Protein AF-A0A4Y2TDK5-F1 (afdb_monomer_lite)

Structure (mmCIF, N/CA/C/O backbone):
data_AF-A0A4Y2TDK5-F1
#
_entry.id   AF-A0A4Y2TDK5-F1
#
loop_
_atom_site.group_PDB
_atom_site.id
_atom_site.type_symbol
_atom_site.label_atom_id
_atom_site.label_alt_id
_atom_site.label_comp_id
_atom_site.label_asym_id
_atom_site.label_entity_id
_atom_site.label_seq_id
_atom_site.pdbx_PDB_ins_code
_atom_site.Cartn_x
_atom_site.Cartn_y
_atom_site.Cartn_z
_atom_site.occupancy
_atom_site.B_iso_or_equiv
_atom_site.auth_seq_id
_atom_site.auth_comp_id
_atom_site.auth_asym_id
_atom_site.auth_atom_id
_atom_site.pdbx_PDB_model_num
ATOM 1 N N . MET A 1 1 ? 23.034 -8.260 19.520 1.00 47.72 1 MET A N 1
ATOM 2 C CA . MET A 1 1 ? 23.222 -9.656 19.983 1.00 47.72 1 MET A CA 1
ATOM 3 C C . MET A 1 1 ? 22.373 -10.575 19.110 1.00 47.72 1 MET A C 1
ATOM 5 O O . MET A 1 1 ? 21.179 -10.330 19.009 1.00 47.72 1 MET A O 1
ATOM 9 N N . ARG A 1 2 ? 22.957 -11.578 18.434 1.00 54.78 2 ARG A N 1
ATOM 10 C CA . ARG A 1 2 ? 22.192 -12.615 17.710 1.00 54.78 2 ARG A CA 1
ATOM 11 C C . ARG A 1 2 ? 21.938 -13.782 18.663 1.00 54.78 2 ARG A C 1
ATOM 13 O O . ARG A 1 2 ? 22.887 -14.397 19.145 1.00 54.78 2 ARG A O 1
ATOM 20 N N . TRP A 1 3 ? 20.674 -14.077 18.942 1.00 63.03 3 TRP A N 1
ATOM 21 C CA . TRP A 1 3 ? 20.279 -15.207 19.780 1.00 63.03 3 TRP A CA 1
ATOM 22 C C . TRP A 1 3 ? 20.574 -16.520 19.040 1.00 63.03 3 TRP A C 1
ATOM 24 O O . TRP A 1 3 ? 19.919 -16.832 18.048 1.00 63.03 3 TRP A O 1
ATOM 34 N N . LYS A 1 4 ? 21.572 -17.289 19.502 1.00 70.00 4 LYS A N 1
ATOM 35 C CA . LYS A 1 4 ? 22.105 -18.486 18.809 1.00 70.00 4 LYS A CA 1
ATOM 36 C C . LYS A 1 4 ? 21.097 -19.638 18.643 1.00 70.00 4 LYS A C 1
ATOM 38 O O . LYS A 1 4 ? 21.347 -20.548 17.847 1.00 70.00 4 LYS A O 1
ATOM 43 N N . THR A 1 5 ? 19.996 -19.599 19.393 1.00 79.00 5 THR A N 1
ATOM 44 C CA . THR A 1 5 ? 18.953 -20.634 19.490 1.00 79.00 5 THR A CA 1
ATOM 45 C C . THR A 1 5 ? 17.565 -20.171 19.045 1.00 79.00 5 THR A C 1
ATOM 47 O O . THR A 1 5 ? 16.641 -20.976 19.062 1.00 79.00 5 THR A O 1
ATOM 50 N N . GLY A 1 6 ? 17.392 -18.914 18.621 1.00 81.06 6 GLY A N 1
ATOM 51 C CA . GLY A 1 6 ? 16.091 -18.431 18.148 1.00 81.06 6 GLY A CA 1
ATOM 52 C C . GLY A 1 6 ? 15.632 -19.148 16.873 1.00 81.06 6 GLY A C 1
ATOM 53 O O . GLY A 1 6 ? 16.464 -19.522 16.047 1.00 81.06 6 GLY A O 1
ATOM 54 N N . VAL A 1 7 ? 14.315 -19.300 16.691 1.00 84.31 7 VAL A N 1
ATOM 55 C CA . VAL A 1 7 ? 13.716 -19.990 15.528 1.00 84.31 7 VAL A CA 1
ATOM 56 C C . VAL A 1 7 ? 14.227 -19.412 14.205 1.00 84.31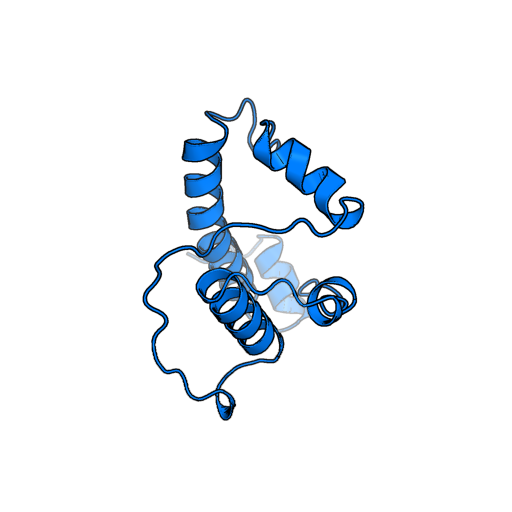 7 VAL A C 1
ATOM 58 O O . VAL A 1 7 ? 14.687 -20.164 13.354 1.00 84.31 7 VAL A O 1
ATOM 61 N N . ILE A 1 8 ? 14.265 -18.079 14.076 1.00 82.81 8 ILE A N 1
ATOM 62 C CA . ILE A 1 8 ? 14.815 -17.398 12.891 1.00 82.81 8 ILE A CA 1
ATOM 63 C C . ILE A 1 8 ? 16.282 -17.793 12.672 1.00 82.81 8 ILE A C 1
ATOM 65 O O . ILE A 1 8 ? 16.647 -18.180 11.573 1.00 82.81 8 ILE A O 1
ATOM 69 N N . CYS A 1 9 ? 17.110 -17.800 13.721 1.00 83.00 9 CYS A N 1
ATOM 70 C CA . CYS A 1 9 ? 18.522 -18.183 13.618 1.00 83.00 9 CYS A CA 1
ATOM 71 C C . CYS A 1 9 ? 18.708 -19.649 13.179 1.00 83.00 9 CYS A C 1
ATOM 73 O O . CYS A 1 9 ? 19.657 -19.960 12.462 1.00 83.00 9 CYS A O 1
ATOM 75 N N . GLN A 1 10 ? 17.821 -20.560 13.591 1.00 87.75 10 GLN A N 1
ATOM 76 C CA . GLN A 1 10 ? 17.861 -21.958 13.146 1.00 87.75 10 GLN A CA 1
ATOM 77 C C . GLN A 1 10 ? 17.466 -22.100 11.676 1.00 87.75 10 GLN A C 1
ATOM 79 O O . GLN A 1 10 ? 18.131 -22.825 10.939 1.00 87.75 10 GLN A O 1
ATOM 84 N N . ILE A 1 11 ? 16.445 -21.364 11.234 1.00 86.25 11 ILE A N 1
ATOM 85 C CA . ILE A 1 11 ? 16.039 -21.334 9.826 1.00 86.25 11 ILE A CA 1
ATOM 86 C C . ILE A 1 11 ? 17.172 -20.741 8.978 1.00 86.25 11 ILE A C 1
ATOM 88 O O . ILE A 1 11 ? 17.611 -21.384 8.031 1.00 86.25 11 ILE A O 1
ATOM 92 N N . GLU A 1 12 ? 17.738 -19.594 9.368 1.00 89.31 12 GLU A N 1
ATOM 93 C CA . GLU A 1 12 ? 18.881 -18.960 8.688 1.00 89.31 12 GLU A CA 1
ATOM 94 C C . GLU A 1 12 ? 20.070 -19.923 8.508 1.00 89.31 12 GLU A C 1
ATOM 96 O O . GLU A 1 12 ? 20.730 -19.889 7.471 1.00 89.31 12 GLU A O 1
ATOM 101 N N . LYS A 1 13 ? 20.339 -20.818 9.474 1.00 88.56 13 LYS A N 1
ATOM 102 C CA . LYS A 1 13 ? 21.386 -21.853 9.351 1.00 88.56 13 LYS A CA 1
ATOM 103 C C . LYS A 1 13 ? 21.061 -22.911 8.295 1.00 88.56 13 LYS A C 1
ATOM 105 O O . LYS A 1 13 ? 21.979 -23.387 7.632 1.00 88.56 13 LYS A O 1
ATOM 110 N N . GLN A 1 14 ? 19.791 -23.286 8.151 1.00 88.88 14 GLN A N 1
ATOM 111 C CA . GLN A 1 14 ? 19.350 -24.277 7.165 1.00 88.88 14 GLN A CA 1
ATOM 112 C C . GLN A 1 14 ? 19.350 -23.697 5.747 1.00 88.88 14 GLN A C 1
ATOM 114 O O . GLN A 1 14 ? 19.893 -24.318 4.838 1.00 88.88 14 GLN A O 1
ATOM 119 N N . VAL A 1 15 ? 18.801 -22.491 5.563 1.00 88.75 15 VAL A N 1
ATOM 120 C CA . VAL A 1 15 ? 18.754 -21.826 4.246 1.00 88.75 15 VAL A CA 1
ATOM 121 C C . VAL A 1 15 ? 20.039 -21.080 3.882 1.00 88.75 15 VAL A C 1
ATOM 123 O O . VAL A 1 15 ? 20.216 -20.724 2.724 1.00 88.75 15 VAL A O 1
ATOM 126 N N . LYS A 1 16 ? 20.951 -20.858 4.838 1.00 88.12 16 LYS A N 1
ATOM 127 C CA . LYS A 1 16 ? 22.199 -20.083 4.674 1.00 88.12 16 LYS A CA 1
ATOM 128 C C . LYS A 1 16 ? 21.980 -18.646 4.167 1.00 88.12 16 LYS A C 1
ATOM 130 O O . LYS A 1 16 ? 22.865 -18.067 3.543 1.00 88.12 16 LYS A O 1
ATOM 135 N N . ILE A 1 17 ? 20.819 -18.060 4.462 1.00 85.94 17 ILE A N 1
ATOM 136 C CA . ILE A 1 17 ? 20.423 -16.698 4.069 1.00 85.94 17 ILE A CA 1
ATOM 137 C C . ILE A 1 17 ? 20.053 -15.915 5.339 1.00 85.94 17 ILE A C 1
ATOM 139 O O . ILE A 1 17 ? 19.376 -16.476 6.200 1.00 85.94 17 ILE A O 1
ATOM 143 N N . PRO A 1 18 ? 20.463 -14.639 5.489 1.00 82.62 18 PRO A N 1
ATOM 144 C CA . PRO A 1 18 ? 20.043 -13.798 6.609 1.00 82.62 18 PRO A CA 1
ATOM 145 C C . PRO A 1 18 ? 18.590 -13.319 6.429 1.00 82.62 18 PRO A C 1
ATOM 147 O O . PRO A 1 18 ? 18.318 -12.381 5.684 1.00 82.62 18 PRO A O 1
ATOM 150 N N . LEU A 1 19 ? 17.657 -13.944 7.143 1.00 82.56 19 LEU A N 1
ATOM 151 C CA . LEU A 1 19 ? 16.218 -13.662 7.112 1.00 82.56 19 LEU A CA 1
ATOM 152 C C . LEU A 1 19 ? 15.807 -12.529 8.057 1.00 82.56 19 LEU A C 1
ATOM 154 O O . LEU A 1 19 ? 14.787 -11.879 7.828 1.00 82.56 19 LEU A O 1
ATOM 158 N N . GLN A 1 20 ? 16.603 -12.253 9.095 1.00 81.62 20 GLN A N 1
ATOM 159 C CA . GLN A 1 20 ? 16.301 -11.217 10.086 1.00 81.62 20 GLN A CA 1
ATOM 160 C C . GLN A 1 20 ? 16.019 -9.854 9.434 1.00 81.62 20 GLN A C 1
ATOM 162 O O . GLN A 1 20 ? 15.111 -9.146 9.859 1.00 81.62 20 GLN A O 1
ATOM 167 N N . TRP A 1 21 ? 16.761 -9.499 8.381 1.00 77.75 21 TRP A N 1
ATOM 168 C CA . TRP A 1 21 ? 16.575 -8.238 7.662 1.00 77.75 21 TRP A CA 1
ATOM 169 C C . TRP A 1 21 ? 15.240 -8.171 6.922 1.00 77.75 21 TRP A C 1
ATOM 171 O O . TRP A 1 21 ? 14.586 -7.134 6.968 1.00 77.75 21 TRP A O 1
ATOM 181 N N . GLY A 1 22 ? 14.802 -9.271 6.304 1.00 77.38 22 GLY A N 1
ATOM 182 C CA . GLY A 1 22 ? 13.502 -9.339 5.634 1.00 77.38 22 GLY A CA 1
ATOM 183 C C . GLY A 1 22 ? 12.338 -9.189 6.616 1.00 77.38 22 GLY A C 1
ATOM 184 O O . GLY A 1 22 ? 11.390 -8.449 6.349 1.00 77.38 22 GLY A O 1
ATOM 185 N N . VAL A 1 23 ? 12.446 -9.816 7.792 1.00 78.88 23 VAL A N 1
ATOM 186 C CA . VAL A 1 23 ? 11.455 -9.679 8.873 1.00 78.88 23 VAL A CA 1
ATOM 187 C C . VAL A 1 23 ? 11.426 -8.247 9.412 1.00 78.88 23 VAL A C 1
ATOM 189 O O . VAL A 1 23 ? 10.353 -7.659 9.537 1.00 78.88 23 VAL A O 1
ATOM 192 N N . CYS A 1 24 ? 12.592 -7.654 9.688 1.00 79.81 24 CYS A N 1
ATOM 193 C CA . CYS A 1 24 ? 12.686 -6.274 10.167 1.00 79.81 24 CYS A CA 1
ATOM 194 C C . CYS A 1 24 ? 12.148 -5.262 9.146 1.00 79.81 24 CYS A C 1
ATOM 196 O O . CYS A 1 24 ? 11.436 -4.341 9.536 1.00 79.81 24 CYS A O 1
ATOM 198 N N . LEU A 1 25 ? 12.445 -5.442 7.856 1.00 76.62 25 LEU A N 1
ATOM 199 C CA . LEU A 1 25 ? 11.961 -4.564 6.791 1.00 76.62 25 LEU A CA 1
ATOM 200 C C . LEU A 1 25 ? 10.441 -4.665 6.622 1.00 76.62 25 LEU A C 1
ATOM 202 O O . LEU A 1 25 ? 9.766 -3.649 6.497 1.00 76.62 25 LEU A O 1
ATOM 206 N N . SER A 1 26 ? 9.894 -5.881 6.686 1.00 73.62 26 SER A N 1
ATOM 207 C CA . SER A 1 26 ? 8.443 -6.094 6.629 1.00 73.62 26 SER A CA 1
ATOM 208 C C . SER A 1 26 ? 7.738 -5.412 7.803 1.00 73.62 26 SER A C 1
ATOM 210 O O . SER A 1 26 ? 6.750 -4.713 7.604 1.00 73.62 26 SER A O 1
ATOM 212 N N . HIS A 1 27 ? 8.286 -5.545 9.016 1.00 74.19 27 HIS A N 1
ATOM 213 C CA . HIS A 1 27 ? 7.727 -4.892 10.198 1.00 74.19 27 HIS A CA 1
ATOM 214 C C . HIS A 1 27 ? 7.822 -3.363 10.112 1.00 74.19 27 HIS A C 1
ATOM 216 O O . HIS A 1 27 ? 6.879 -2.666 10.470 1.00 74.19 27 HIS A O 1
ATOM 222 N N . TYR A 1 28 ? 8.932 -2.834 9.589 1.00 75.62 28 TYR A N 1
ATOM 223 C CA . TYR A 1 28 ? 9.090 -1.399 9.361 1.00 75.62 28 TYR A CA 1
ATOM 224 C C . TYR A 1 28 ? 8.054 -0.856 8.371 1.00 75.62 28 TYR A C 1
ATOM 226 O O . TYR A 1 28 ? 7.464 0.187 8.627 1.00 75.62 28 TYR A O 1
ATOM 234 N N . ASN A 1 29 ? 7.779 -1.587 7.289 1.00 76.69 29 ASN A N 1
ATOM 235 C CA . ASN A 1 29 ? 6.780 -1.189 6.299 1.00 76.69 29 ASN A CA 1
ATOM 236 C C . ASN A 1 29 ? 5.343 -1.265 6.844 1.00 76.69 29 ASN A C 1
ATOM 238 O O . ASN A 1 29 ? 4.503 -0.474 6.433 1.00 76.69 29 ASN A O 1
ATOM 242 N N . GLU A 1 30 ? 5.050 -2.179 7.773 1.00 77.19 30 GLU A N 1
ATOM 243 C CA . GLU A 1 30 ? 3.726 -2.314 8.403 1.00 77.19 30 GLU A CA 1
ATOM 244 C C . GLU A 1 30 ? 3.414 -1.164 9.381 1.00 77.19 30 GLU A C 1
ATOM 246 O O . GLU A 1 30 ? 2.263 -0.738 9.503 1.00 77.19 30 GLU A O 1
ATOM 251 N N . LEU A 1 31 ? 4.429 -0.642 10.080 1.00 80.88 31 LEU A N 1
ATOM 252 C CA . LEU A 1 31 ? 4.252 0.344 11.153 1.00 80.88 31 LEU A CA 1
ATOM 253 C C . LEU A 1 31 ? 3.537 1.638 10.705 1.00 80.88 31 LEU A C 1
ATOM 255 O O . LEU A 1 31 ? 2.568 2.013 11.372 1.00 80.88 31 LEU A O 1
ATOM 259 N N . PRO A 1 32 ? 3.917 2.315 9.601 1.00 82.38 32 PRO A N 1
ATOM 260 C CA . PRO A 1 32 ? 3.214 3.504 9.119 1.00 82.38 32 PRO A CA 1
ATOM 261 C C . PRO A 1 32 ? 1.734 3.248 8.827 1.00 82.38 32 PRO A C 1
ATOM 263 O O . PRO A 1 32 ? 0.882 4.036 9.236 1.00 82.38 32 PRO A O 1
ATOM 266 N N . PHE A 1 33 ? 1.412 2.119 8.185 1.00 78.00 33 PHE A N 1
ATOM 267 C CA . PHE A 1 33 ? 0.025 1.743 7.903 1.00 78.00 33 PHE A CA 1
ATOM 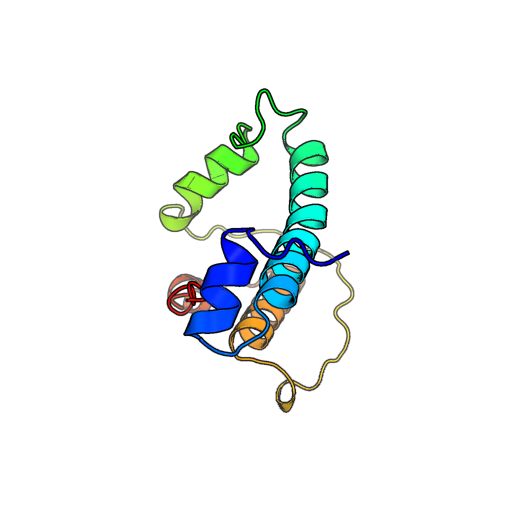268 C C . PHE A 1 33 ? -0.752 1.473 9.184 1.00 78.00 33 PHE A C 1
ATOM 270 O O . PHE A 1 33 ? -1.897 1.898 9.316 1.00 78.00 33 PHE A O 1
ATOM 277 N N . ARG A 1 34 ? -0.120 0.828 10.167 1.00 79.06 34 ARG A N 1
ATOM 278 C CA . ARG A 1 34 ? -0.729 0.607 11.476 1.00 79.06 34 ARG A CA 1
ATOM 279 C C . ARG A 1 34 ? -1.049 1.922 12.182 1.00 79.06 34 ARG A C 1
ATOM 281 O O . ARG A 1 34 ? -2.141 2.051 12.725 1.00 79.06 34 ARG A O 1
ATOM 288 N N . HIS A 1 35 ? -0.134 2.890 12.165 1.00 83.12 35 HIS A N 1
ATOM 289 C CA . HIS A 1 35 ? -0.376 4.216 12.737 1.00 83.12 35 HIS A CA 1
ATOM 290 C C . HIS A 1 35 ? -1.494 4.966 12.008 1.00 83.12 35 HIS A C 1
ATOM 292 O O . HIS A 1 35 ? -2.363 5.543 12.658 1.00 83.12 35 HIS A O 1
ATOM 298 N N . LEU A 1 36 ? -1.512 4.910 10.674 1.00 83.88 36 LEU A N 1
ATOM 299 C CA . LEU A 1 36 ? -2.576 5.500 9.866 1.00 83.88 36 LEU A CA 1
ATOM 300 C C . LEU A 1 36 ? -3.943 4.899 10.217 1.00 83.88 36 LEU A C 1
ATOM 302 O O . LEU A 1 36 ? -4.885 5.637 10.480 1.00 83.88 36 LEU A O 1
ATOM 306 N N . LEU A 1 37 ? -4.042 3.570 10.281 1.00 81.00 37 LEU A N 1
ATOM 307 C CA . LEU A 1 37 ? -5.288 2.884 10.622 1.00 81.00 37 LEU A CA 1
ATOM 308 C C . LEU A 1 37 ? -5.753 3.195 12.047 1.00 81.00 37 LEU A C 1
ATOM 310 O O . LEU A 1 37 ? -6.945 3.367 12.253 1.00 81.00 37 LEU A O 1
ATOM 314 N N . ILE A 1 38 ? -4.842 3.331 13.015 1.00 83.12 38 ILE A N 1
ATOM 315 C CA . ILE A 1 38 ? -5.206 3.752 14.379 1.00 83.12 38 ILE A CA 1
ATOM 316 C C . ILE A 1 38 ? -5.817 5.161 14.374 1.00 83.12 38 ILE A C 1
ATOM 318 O O . ILE A 1 38 ? -6.802 5.400 15.065 1.00 83.12 38 ILE A O 1
ATOM 322 N N . ASN A 1 39 ? -5.268 6.086 13.583 1.00 84.25 39 ASN A N 1
ATOM 323 C CA . ASN A 1 39 ? -5.815 7.441 13.478 1.00 84.25 39 ASN A CA 1
ATOM 324 C C . ASN A 1 39 ? -7.185 7.475 12.788 1.00 84.25 39 ASN A C 1
ATOM 326 O O . ASN A 1 39 ? -8.018 8.308 13.132 1.00 84.25 39 ASN A O 1
ATOM 330 N N . LEU A 1 40 ? -7.405 6.605 11.800 1.00 82.50 40 LEU A N 1
ATOM 331 C CA . LEU A 1 40 ? -8.626 6.599 10.997 1.00 82.50 40 LEU A CA 1
ATOM 332 C C . LEU A 1 40 ? -9.775 5.799 11.636 1.00 82.50 40 LEU A C 1
ATOM 334 O O . LEU A 1 40 ? -10.918 6.245 11.599 1.00 82.50 40 LEU A O 1
ATOM 338 N N . ASP A 1 41 ? -9.479 4.635 12.217 1.00 82.44 41 ASP A N 1
ATOM 339 C CA . ASP A 1 41 ? -10.464 3.684 12.758 1.00 82.44 41 ASP A CA 1
ATOM 340 C C . ASP A 1 41 ? -10.489 3.623 14.296 1.00 82.44 41 ASP A C 1
ATOM 342 O O . ASP A 1 41 ? -11.360 2.969 14.873 1.00 82.44 41 ASP A O 1
ATOM 346 N N . GLY A 1 42 ? -9.569 4.318 14.968 1.00 78.88 42 GLY A N 1
ATOM 347 C CA . GLY A 1 42 ? -9.481 4.381 16.425 1.00 78.88 42 GLY A CA 1
ATOM 348 C C . GLY A 1 42 ?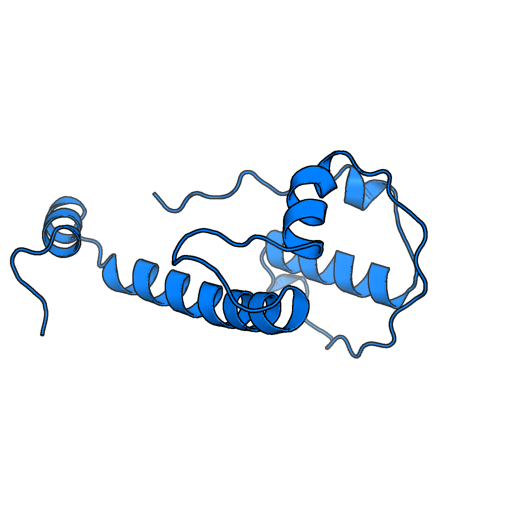 -8.562 3.330 17.055 1.00 78.88 42 GLY A C 1
ATOM 349 O O . GLY A 1 42 ? -7.912 2.515 16.392 1.00 78.88 42 GLY A O 1
ATOM 350 N N . GLU A 1 43 ? -8.470 3.376 18.388 1.00 69.81 43 GLU A N 1
ATOM 351 C CA . GLU A 1 43 ? -7.608 2.472 19.149 1.00 69.81 43 GLU A CA 1
ATOM 352 C C . GLU A 1 43 ? -8.080 1.011 19.101 1.00 69.81 43 GLU A C 1
ATOM 354 O O . GLU A 1 43 ? -9.258 0.674 19.204 1.00 69.81 43 GLU A O 1
ATOM 359 N N . LYS A 1 44 ? -7.100 0.115 18.986 1.00 69.75 44 LYS A N 1
ATOM 360 C CA . LYS A 1 44 ? -7.282 -1.338 18.908 1.00 69.75 44 LYS A CA 1
ATOM 361 C C . LYS A 1 44 ? -7.659 -1.956 20.259 1.00 69.75 44 LYS A C 1
ATOM 363 O O . LYS A 1 44 ? -7.040 -1.658 21.277 1.00 69.75 44 LYS A O 1
ATOM 368 N N . THR A 1 45 ? -8.526 -2.969 20.241 1.00 64.00 45 THR A N 1
ATOM 369 C CA . THR A 1 45 ? -8.785 -3.831 21.414 1.00 64.00 45 THR A CA 1
ATOM 370 C C . THR A 1 45 ? -7.749 -4.962 21.568 1.00 64.00 45 THR A C 1
ATOM 372 O O . THR A 1 45 ? -7.696 -5.610 22.609 1.00 64.00 45 THR A O 1
ATOM 375 N N . GLY A 1 46 ? -6.883 -5.204 20.568 1.00 63.12 46 GLY A N 1
ATOM 376 C CA . GLY A 1 46 ? -5.909 -6.305 20.596 1.00 63.12 46 GLY A CA 1
ATOM 377 C C . GLY A 1 46 ? -4.748 -6.189 19.592 1.00 63.12 46 GLY A C 1
ATOM 378 O O . GLY A 1 46 ? -4.782 -5.364 18.681 1.00 63.12 46 GLY A O 1
ATOM 379 N N . PRO A 1 47 ? -3.672 -6.990 19.743 1.00 56.66 47 PRO A N 1
ATOM 380 C CA . PRO A 1 47 ? -2.460 -6.891 18.920 1.00 56.66 47 PRO A CA 1
ATOM 381 C C . PRO A 1 47 ? -2.623 -7.355 17.464 1.00 56.66 47 PRO A C 1
ATOM 383 O O . PRO A 1 47 ? -1.821 -6.924 16.636 1.00 56.66 47 PRO A O 1
ATOM 386 N N . LYS A 1 48 ? -3.629 -8.193 17.162 1.00 58.53 48 LYS A N 1
ATOM 387 C CA . LYS A 1 48 ? -3.891 -8.787 15.831 1.00 58.53 48 LYS A CA 1
ATOM 388 C C . LYS A 1 48 ? -5.246 -8.406 15.218 1.00 58.53 48 LYS A C 1
ATOM 390 O O . LYS A 1 48 ? -5.587 -8.905 14.153 1.00 58.53 48 LYS A O 1
ATOM 395 N N . SER A 1 49 ? -6.032 -7.574 15.890 1.00 62.62 49 SER A N 1
ATOM 396 C CA . SER A 1 49 ? -7.389 -7.233 15.467 1.00 62.62 49 SER A CA 1
ATOM 397 C C . SER A 1 49 ? -7.448 -5.755 15.114 1.00 62.62 49 SER A C 1
ATOM 399 O O . SER A 1 49 ? -7.487 -4.901 16.001 1.00 62.62 49 SER A O 1
ATOM 401 N N . PHE A 1 50 ? -7.435 -5.465 13.816 1.00 64.31 50 PHE A N 1
ATOM 402 C CA . PHE A 1 50 ? -7.957 -4.207 13.310 1.00 64.31 50 PHE A CA 1
ATOM 403 C C . PHE A 1 50 ? -9.475 -4.373 13.203 1.00 64.31 50 PHE A C 1
ATOM 405 O O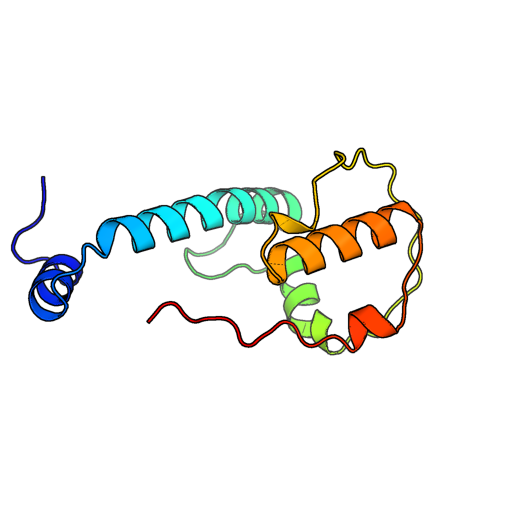 . PHE A 1 50 ? -9.957 -5.290 12.540 1.00 64.31 50 PHE A O 1
ATOM 412 N N . SER A 1 51 ? -10.224 -3.541 13.913 1.00 66.31 51 SER A N 1
ATOM 413 C CA . SER A 1 51 ? -11.682 -3.530 13.877 1.00 66.31 51 SER A CA 1
ATOM 414 C C . SER A 1 51 ? -12.118 -2.080 13.846 1.00 66.31 51 SER A C 1
ATOM 416 O O . SER A 1 51 ? -11.901 -1.353 14.809 1.00 66.31 51 SER A O 1
ATOM 418 N N . GLY A 1 52 ? -12.697 -1.668 12.731 1.00 75.56 52 GLY A N 1
ATOM 419 C CA . GLY A 1 52 ? -13.143 -0.304 12.521 1.00 75.56 52 GLY A CA 1
ATOM 420 C C . GLY A 1 52 ? -13.916 -0.194 11.214 1.00 75.56 52 GLY A C 1
ATOM 421 O O . GLY A 1 52 ? -13.922 -1.156 10.430 1.00 75.56 52 GLY A O 1
ATOM 422 N N . PRO A 1 53 ? -14.632 0.916 10.988 1.00 80.06 53 PRO A N 1
ATOM 423 C CA . PRO A 1 53 ? -15.425 1.108 9.783 1.00 80.06 53 PRO A CA 1
ATOM 424 C C . PRO A 1 53 ? -14.611 0.906 8.501 1.00 80.06 53 PRO A C 1
ATOM 426 O O . PRO A 1 53 ? -15.074 0.200 7.606 1.00 80.06 53 PRO A O 1
ATOM 429 N N . ILE A 1 54 ? -13.388 1.439 8.429 1.00 81.50 54 ILE A N 1
ATOM 430 C CA . ILE A 1 54 ? -12.538 1.362 7.236 1.00 81.50 54 ILE A CA 1
ATOM 431 C C . ILE A 1 54 ? -12.003 -0.050 7.048 1.00 81.50 54 ILE A C 1
ATOM 433 O O . ILE A 1 54 ? -12.147 -0.608 5.966 1.00 81.50 54 ILE A O 1
ATOM 437 N N . VAL A 1 55 ? -11.461 -0.683 8.086 1.00 80.00 55 VAL A N 1
ATOM 438 C CA . VAL A 1 55 ? -10.986 -2.075 8.007 1.00 80.00 55 VAL A CA 1
ATOM 439 C C . VAL A 1 55 ? -12.126 -3.029 7.632 1.00 80.00 55 VAL A C 1
ATOM 441 O O . VAL A 1 55 ? -11.945 -3.950 6.833 1.00 80.00 55 VAL A O 1
ATOM 444 N N . THR A 1 56 ? -13.333 -2.781 8.143 1.00 80.31 56 THR A N 1
ATOM 445 C CA . THR A 1 56 ? -14.530 -3.558 7.790 1.00 80.31 56 THR A CA 1
ATOM 446 C C . THR A 1 56 ? -14.939 -3.322 6.336 1.00 80.31 56 THR A C 1
ATOM 448 O O . THR A 1 56 ? -15.296 -4.274 5.641 1.00 80.31 56 THR A O 1
ATOM 451 N N . LEU A 1 57 ? -14.864 -2.084 5.841 1.00 81.38 57 LEU A N 1
ATOM 452 C CA . LEU A 1 57 ? -15.106 -1.761 4.432 1.00 81.38 57 LEU A CA 1
ATOM 453 C C . LEU A 1 57 ? -14.066 -2.422 3.519 1.00 81.38 57 LEU A C 1
ATOM 455 O O . LEU A 1 57 ? -14.442 -3.040 2.524 1.00 81.38 57 LEU A O 1
ATOM 459 N N . LEU A 1 58 ? -12.784 -2.385 3.895 1.00 79.44 58 LEU A N 1
ATOM 460 C CA . LEU A 1 58 ? -11.689 -3.023 3.162 1.00 79.44 58 LEU A CA 1
ATOM 461 C C . LEU A 1 58 ? -11.905 -4.531 3.012 1.00 79.44 58 LEU A C 1
ATOM 463 O O . LEU A 1 58 ? -11.697 -5.064 1.927 1.00 79.44 58 LEU A O 1
ATOM 467 N N . SER A 1 59 ? -12.420 -5.205 4.048 1.00 78.31 59 SER A N 1
ATOM 468 C CA . SER A 1 59 ? -12.731 -6.644 3.989 1.00 78.31 59 SER A CA 1
ATOM 469 C C . SER A 1 59 ? -13.781 -7.019 2.932 1.00 78.31 59 SER A C 1
ATOM 471 O O . SER A 1 59 ? -13.889 -8.179 2.541 1.00 78.31 59 SER A O 1
ATOM 473 N N . LYS A 1 60 ? -14.567 -6.040 2.468 1.00 80.81 60 LYS A N 1
ATOM 474 C CA . LYS A 1 60 ? -15.596 -6.207 1.435 1.00 80.81 60 LYS A CA 1
ATOM 475 C C . LYS A 1 60 ? -15.221 -5.536 0.113 1.00 80.81 60 LYS A C 1
ATOM 477 O O . LYS A 1 60 ? -15.973 -5.688 -0.845 1.00 80.81 60 LYS A O 1
ATOM 482 N N . CYS A 1 61 ? -14.093 -4.823 0.060 1.00 78.00 61 CYS A N 1
ATOM 483 C CA . CYS A 1 61 ? -13.715 -3.942 -1.046 1.00 78.00 61 CYS A CA 1
ATOM 484 C C . CYS A 1 61 ? -13.660 -4.671 -2.392 1.00 78.00 61 CYS A C 1
ATOM 486 O O . CYS A 1 61 ? -14.157 -4.150 -3.381 1.00 78.00 61 CYS A O 1
ATOM 488 N N . GLU A 1 62 ? -13.185 -5.919 -2.408 1.00 74.94 62 GLU A N 1
ATOM 489 C CA . GLU A 1 62 ? -13.119 -6.757 -3.618 1.00 74.94 62 GLU A CA 1
ATOM 490 C C . GLU A 1 62 ? -14.474 -6.961 -4.313 1.00 74.94 62 GLU A C 1
ATOM 492 O O . GLU A 1 62 ? -14.528 -7.219 -5.510 1.00 74.94 62 GLU A O 1
ATOM 497 N N . LYS A 1 63 ? -15.580 -6.873 -3.566 1.00 78.31 63 LYS A N 1
ATOM 498 C CA . LYS A 1 63 ? -16.940 -7.086 -4.083 1.00 78.31 63 LYS A CA 1
ATOM 499 C C . LYS A 1 63 ? -17.686 -5.780 -4.337 1.00 78.31 63 LYS A C 1
ATOM 501 O O . LYS A 1 63 ? -18.844 -5.824 -4.751 1.00 78.31 63 LYS A O 1
ATOM 506 N N . LEU A 1 64 ? -17.083 -4.636 -4.016 1.00 75.56 64 LEU A N 1
ATOM 507 C CA . LEU A 1 64 ? -17.730 -3.345 -4.197 1.00 75.56 64 LEU A CA 1
ATOM 508 C C . LEU A 1 64 ? -17.628 -2.917 -5.664 1.00 75.56 64 LEU A C 1
ATOM 510 O O . LEU A 1 64 ? -16.578 -3.089 -6.283 1.00 75.56 64 LEU A O 1
ATOM 514 N N . PRO A 1 65 ? -18.706 -2.352 -6.235 1.00 75.94 65 PRO A N 1
ATOM 515 C CA . PRO A 1 65 ? -18.634 -1.782 -7.566 1.00 75.94 65 PRO A CA 1
ATOM 516 C C . PRO A 1 65 ? -17.674 -0.593 -7.559 1.00 75.94 65 PRO A C 1
ATOM 518 O O . PRO A 1 65 ? -17.589 0.158 -6.583 1.00 75.94 65 PRO A O 1
ATOM 521 N N . VAL A 1 66 ? -16.987 -0.401 -8.678 1.00 75.56 66 VAL A N 1
ATOM 522 C CA . VAL A 1 66 ? -16.216 0.815 -8.916 1.00 75.56 66 VAL A CA 1
ATOM 523 C C . VAL A 1 66 ? -17.188 1.989 -8.956 1.00 75.56 66 VAL A C 1
ATOM 525 O O . VAL A 1 66 ? -18.148 1.985 -9.726 1.00 75.56 66 VAL A O 1
ATOM 528 N N . VAL A 1 67 ? -16.964 2.980 -8.097 1.00 77.31 67 VAL A N 1
ATOM 529 C CA . VAL A 1 67 ? -17.783 4.192 -8.030 1.00 77.31 67 VAL A CA 1
ATOM 530 C C . VAL A 1 67 ? -16.985 5.389 -8.520 1.00 77.31 67 VAL A C 1
ATOM 532 O O . VAL A 1 67 ? -15.781 5.491 -8.286 1.00 77.31 67 VAL A O 1
ATOM 535 N N . ASN A 1 68 ? -17.675 6.333 -9.154 1.00 79.56 68 ASN A N 1
ATOM 536 C CA . ASN A 1 68 ? -17.075 7.616 -9.492 1.00 79.56 68 ASN A CA 1
ATOM 537 C C . ASN A 1 68 ? -16.743 8.383 -8.207 1.00 79.56 68 ASN A C 1
ATOM 539 O O . ASN A 1 68 ? -17.575 8.504 -7.306 1.00 79.56 68 ASN A O 1
ATOM 543 N N . PHE A 1 69 ? -15.538 8.937 -8.145 1.00 79.94 69 PHE A N 1
ATOM 544 C CA . PHE A 1 69 ? -15.060 9.751 -7.033 1.00 79.94 69 PHE A CA 1
ATOM 545 C C . PHE A 1 69 ? -14.563 11.107 -7.559 1.00 79.94 69 PHE A C 1
ATOM 547 O O . PHE A 1 69 ? -14.274 11.264 -8.745 1.00 79.94 69 PHE A O 1
ATOM 554 N N . LYS A 1 70 ? -14.501 12.118 -6.684 1.00 83.62 70 LYS A N 1
ATOM 555 C CA . LYS A 1 70 ? -13.960 13.442 -7.037 1.00 83.62 70 LYS A CA 1
ATOM 556 C C . LYS A 1 70 ? -12.434 13.402 -7.030 1.00 83.62 70 LYS A C 1
ATOM 558 O O . LYS A 1 70 ? -11.866 12.808 -6.117 1.00 83.62 70 LYS A O 1
ATOM 563 N N . SER A 1 71 ? -11.789 14.082 -7.977 1.00 83.81 71 SER A N 1
ATOM 564 C CA . SER A 1 71 ? -10.329 14.219 -8.014 1.00 83.81 71 SER A CA 1
ATOM 565 C C . SER A 1 71 ? -9.817 14.718 -6.682 1.00 83.81 71 SER A C 1
ATOM 567 O O . SER A 1 71 ? -10.335 15.696 -6.135 1.00 83.81 71 SER A O 1
ATOM 569 N N . VAL A 1 72 ? -8.756 14.077 -6.216 1.00 85.12 72 VAL A N 1
ATOM 570 C CA . VAL A 1 72 ? -7.985 14.563 -5.082 1.00 85.12 72 VAL A CA 1
ATOM 571 C C . VAL A 1 72 ? -6.825 15.378 -5.634 1.00 85.12 72 VAL A C 1
ATOM 573 O O . VAL A 1 72 ? -6.074 14.907 -6.489 1.00 85.12 72 VAL A O 1
ATOM 576 N N . GLU A 1 73 ? -6.688 16.614 -5.165 1.00 85.06 73 GLU A N 1
ATOM 577 C CA . GLU A 1 73 ? -5.523 17.429 -5.483 1.00 85.06 73 GLU A CA 1
ATOM 578 C C . GLU A 1 73 ? -4.294 16.808 -4.812 1.00 85.06 73 GLU A C 1
ATOM 580 O O . GLU A 1 73 ? -4.203 16.739 -3.587 1.00 85.06 73 GLU A O 1
ATOM 585 N N . CYS A 1 74 ? -3.366 16.295 -5.621 1.00 82.62 74 CYS A N 1
ATOM 586 C CA . CYS A 1 74 ? -2.119 15.732 -5.129 1.00 82.62 74 CYS A CA 1
ATOM 587 C C . CYS A 1 74 ? -0.943 16.035 -6.063 1.00 82.62 74 CYS A C 1
ATOM 589 O O . CYS A 1 74 ? -1.048 16.027 -7.301 1.00 82.62 74 CYS A O 1
ATOM 591 N N . GLU A 1 75 ? 0.218 16.251 -5.458 1.00 87.50 75 GLU A N 1
ATOM 592 C CA . GLU A 1 75 ? 1.489 16.335 -6.162 1.00 87.50 75 GLU A CA 1
ATOM 593 C C . GLU A 1 75 ? 2.055 14.924 -6.331 1.00 87.50 75 GLU A C 1
ATOM 595 O O . GLU A 1 75 ? 2.333 14.225 -5.361 1.00 87.50 75 GLU A O 1
ATOM 600 N N . ILE A 1 76 ? 2.184 14.486 -7.584 1.00 86.25 76 ILE A N 1
ATOM 601 C CA . ILE A 1 76 ? 2.823 13.217 -7.937 1.00 86.25 76 ILE A CA 1
ATOM 602 C C . ILE A 1 76 ? 4.128 13.597 -8.614 1.00 86.25 76 ILE A C 1
ATOM 604 O O . ILE A 1 76 ? 4.103 14.264 -9.650 1.00 86.25 76 ILE A O 1
ATOM 608 N N . SER A 1 77 ? 5.252 13.211 -8.017 1.00 86.44 77 SER A N 1
ATOM 609 C CA . SER A 1 77 ? 6.567 13.450 -8.603 1.00 86.44 77 SER A CA 1
ATOM 610 C C . SER A 1 77 ? 6.696 12.735 -9.949 1.00 86.44 77 SER A C 1
ATOM 612 O O . SER A 1 77 ? 6.210 11.614 -10.113 1.00 86.44 77 SER A O 1
ATOM 614 N N . GLU A 1 78 ? 7.382 13.357 -10.907 1.00 85.00 78 GLU A N 1
ATOM 615 C CA . GLU A 1 78 ? 7.737 12.690 -12.159 1.00 85.00 78 GLU A CA 1
ATOM 616 C C . GLU A 1 78 ? 8.795 11.618 -11.880 1.00 85.00 78 GLU A C 1
ATOM 618 O O . GLU A 1 78 ? 9.962 11.911 -11.623 1.00 85.00 78 GLU A O 1
ATOM 623 N N . ILE A 1 79 ? 8.361 10.358 -11.889 1.00 88.75 79 ILE A N 1
ATOM 624 C CA . ILE A 1 79 ? 9.215 9.191 -11.674 1.00 88.75 79 ILE A CA 1
ATOM 625 C C . ILE A 1 79 ? 9.351 8.444 -12.998 1.00 88.75 79 ILE A C 1
ATOM 627 O O . ILE A 1 79 ? 8.360 8.157 -13.675 1.00 88.75 79 ILE A O 1
ATOM 631 N N . GLU A 1 80 ? 10.581 8.088 -13.371 1.00 91.38 80 GLU A N 1
ATOM 632 C CA . GLU A 1 80 ? 10.820 7.309 -14.581 1.00 91.38 80 GLU A CA 1
ATOM 633 C C . GLU A 1 80 ? 10.187 5.910 -14.451 1.00 91.38 80 GLU A C 1
ATOM 635 O O . GLU A 1 80 ? 10.605 5.079 -13.651 1.00 91.38 80 GLU A O 1
ATOM 640 N N . ARG A 1 81 ? 9.181 5.597 -15.276 1.00 88.12 81 ARG A N 1
ATOM 641 C CA . ARG A 1 81 ? 8.460 4.310 -15.187 1.00 88.12 81 ARG A CA 1
ATOM 642 C C . ARG A 1 81 ? 9.362 3.082 -15.363 1.00 88.12 81 ARG A C 1
ATOM 644 O O . ARG A 1 81 ? 9.054 2.021 -14.830 1.00 88.12 81 ARG A O 1
ATOM 651 N N . LYS A 1 82 ? 10.474 3.217 -16.093 1.00 89.94 82 LYS A N 1
ATOM 652 C CA . LYS A 1 82 ? 11.410 2.117 -16.386 1.00 89.94 82 LYS A CA 1
ATOM 653 C C . LYS A 1 82 ? 12.157 1.611 -15.153 1.00 89.94 82 LYS A C 1
ATOM 655 O O . LYS A 1 82 ? 12.564 0.454 -15.148 1.00 89.94 82 LYS A O 1
ATOM 660 N N . ILE A 1 83 ? 12.329 2.452 -14.131 1.00 92.00 83 ILE A N 1
ATOM 661 C CA . ILE A 1 83 ? 13.004 2.060 -12.886 1.00 92.00 83 ILE A CA 1
ATOM 662 C C . ILE A 1 83 ? 12.047 1.416 -11.874 1.00 92.00 83 ILE A C 1
ATOM 664 O O . ILE A 1 83 ? 12.494 0.911 -10.848 1.00 92.00 83 ILE A O 1
ATOM 668 N N . LEU A 1 84 ? 10.738 1.425 -12.152 1.00 86.56 84 LEU A N 1
ATOM 669 C CA . LEU A 1 84 ? 9.714 0.933 -11.237 1.00 86.56 84 LEU A CA 1
ATOM 670 C C . LEU A 1 84 ? 9.411 -0.547 -11.461 1.00 86.56 84 LEU A C 1
ATOM 672 O O . LEU A 1 84 ? 9.298 -1.024 -12.593 1.00 86.56 84 LEU A O 1
ATOM 676 N N . SER A 1 85 ? 9.192 -1.268 -10.363 1.00 86.38 85 SER A N 1
ATOM 677 C CA . SER A 1 85 ? 8.608 -2.606 -10.402 1.00 86.38 85 SER A CA 1
ATOM 678 C C . SER A 1 85 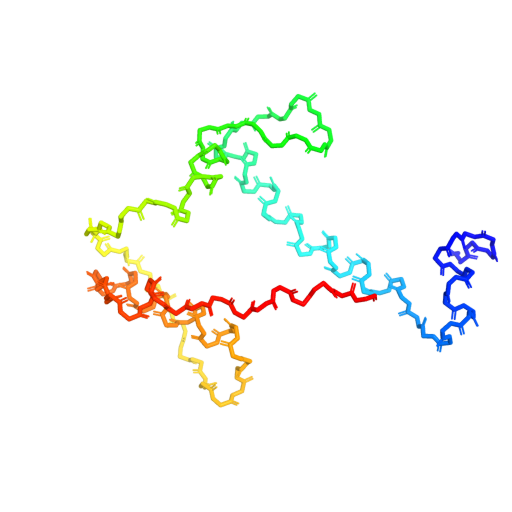? 7.180 -2.561 -10.957 1.00 86.38 85 SER A C 1
ATOM 680 O O . SER A 1 85 ? 6.549 -1.508 -11.024 1.00 86.38 85 SER A O 1
ATOM 682 N N . LYS A 1 86 ? 6.630 -3.719 -11.329 1.00 80.50 86 LYS A N 1
ATOM 683 C CA . LYS A 1 86 ? 5.245 -3.800 -11.824 1.00 80.50 86 LYS A CA 1
ATOM 684 C C . LYS A 1 86 ? 4.232 -3.293 -10.795 1.00 80.50 86 LYS A C 1
ATOM 686 O O . LYS A 1 86 ? 3.312 -2.573 -11.165 1.00 80.50 86 LYS A O 1
ATOM 691 N N . ASP A 1 87 ? 4.445 -3.607 -9.521 1.00 80.25 87 ASP A N 1
ATOM 692 C CA . ASP A 1 87 ? 3.553 -3.181 -8.438 1.00 80.25 87 ASP A CA 1
ATOM 693 C C . ASP A 1 87 ? 3.675 -1.672 -8.181 1.00 80.25 87 ASP A C 1
ATOM 695 O O . ASP A 1 87 ? 2.681 -0.993 -7.939 1.00 80.25 87 ASP A O 1
ATOM 699 N N . GLN A 1 88 ? 4.885 -1.116 -8.307 1.00 83.38 88 GLN A N 1
ATOM 700 C CA . GLN A 1 88 ? 5.114 0.328 -8.212 1.00 83.38 88 GLN A CA 1
ATOM 701 C C . GLN A 1 88 ? 4.505 1.089 -9.395 1.00 83.38 88 GLN A C 1
ATOM 703 O O . GLN A 1 88 ? 3.943 2.163 -9.204 1.00 83.38 88 GLN A O 1
ATOM 708 N N . GLN A 1 89 ? 4.581 0.534 -10.608 1.00 86.00 89 GLN A N 1
ATOM 709 C CA . GLN A 1 89 ? 3.905 1.094 -11.781 1.00 86.00 89 GLN A CA 1
ATOM 710 C C . GLN A 1 89 ? 2.386 1.072 -11.600 1.00 86.00 89 GLN A C 1
ATOM 712 O O . GLN A 1 89 ? 1.732 2.068 -11.890 1.00 86.00 89 GLN A O 1
ATOM 717 N N . TYR A 1 90 ? 1.838 -0.017 -11.055 1.00 83.06 90 TYR A N 1
ATOM 718 C CA . TYR A 1 90 ? 0.412 -0.119 -10.754 1.00 83.06 90 TYR A CA 1
ATOM 719 C C . TYR A 1 90 ? -0.040 0.937 -9.734 1.00 83.06 90 TYR A C 1
ATOM 721 O O . TYR A 1 90 ? -1.028 1.632 -9.960 1.00 83.06 90 TYR A O 1
ATOM 729 N N . LEU A 1 91 ? 0.727 1.130 -8.656 1.00 85.38 91 LEU A N 1
ATOM 730 C CA . LEU A 1 91 ? 0.460 2.176 -7.665 1.00 85.38 91 LEU A CA 1
ATOM 731 C C . LEU A 1 91 ? 0.524 3.586 -8.274 1.00 85.38 91 LEU A C 1
ATOM 733 O O . LEU A 1 91 ? -0.293 4.449 -7.944 1.00 85.38 91 LEU A O 1
ATOM 737 N N . LEU A 1 92 ? 1.487 3.827 -9.166 1.00 87.56 92 LEU A N 1
ATOM 738 C CA . LEU A 1 92 ? 1.619 5.100 -9.866 1.00 87.56 92 LEU A CA 1
ATOM 739 C C . LEU A 1 92 ? 0.418 5.361 -10.789 1.00 87.56 92 LEU A C 1
ATOM 741 O O . LEU A 1 92 ? -0.106 6.472 -10.792 1.00 87.56 92 LEU A O 1
ATOM 745 N N . ASP A 1 93 ? -0.041 4.347 -11.527 1.00 85.69 93 ASP A N 1
ATOM 746 C CA . ASP A 1 93 ? -1.222 4.447 -12.392 1.00 85.69 93 ASP A CA 1
ATOM 747 C C . ASP A 1 93 ? -2.483 4.783 -11.573 1.00 85.69 93 ASP A C 1
ATOM 749 O O . ASP A 1 93 ? -3.161 5.762 -11.884 1.00 85.69 93 ASP A O 1
ATOM 753 N N . ILE A 1 94 ? -2.724 4.072 -10.459 1.00 84.25 94 ILE A N 1
ATOM 754 C CA . ILE A 1 94 ? -3.816 4.388 -9.516 1.00 84.25 94 ILE A CA 1
ATOM 755 C C . ILE A 1 94 ? -3.721 5.842 -9.037 1.00 84.25 94 ILE A C 1
ATOM 757 O O . ILE A 1 94 ? -4.728 6.541 -8.961 1.00 84.25 94 ILE A O 1
ATOM 761 N N . SER A 1 95 ? -2.515 6.320 -8.722 1.00 87.25 95 SER A N 1
ATOM 762 C CA . SER A 1 95 ? -2.319 7.682 -8.213 1.00 87.25 95 SER A CA 1
ATOM 763 C C . SER A 1 95 ? -2.709 8.741 -9.252 1.00 87.25 95 SER A C 1
ATOM 765 O O . SER A 1 95 ? -3.391 9.714 -8.924 1.00 87.25 95 SER A O 1
ATOM 767 N N . TYR A 1 96 ? -2.326 8.550 -10.519 1.00 87.00 96 TYR A N 1
ATOM 768 C CA . TYR A 1 96 ? -2.716 9.453 -11.608 1.00 87.00 96 TYR A CA 1
ATOM 769 C C . TYR A 1 96 ? -4.221 9.432 -11.889 1.00 87.00 96 TYR A C 1
ATOM 771 O O . TYR A 1 96 ? -4.812 10.473 -12.203 1.00 87.00 96 TYR A O 1
ATOM 779 N N . ASP A 1 97 ? -4.853 8.275 -11.754 1.00 83.94 97 ASP A N 1
ATOM 780 C CA . ASP A 1 97 ? -6.294 8.122 -11.928 1.00 83.94 97 ASP A CA 1
ATOM 781 C C . ASP A 1 97 ? -7.068 8.811 -10.802 1.00 83.94 97 ASP A C 1
ATOM 783 O O . ASP A 1 97 ? -7.970 9.611 -11.076 1.00 83.94 97 ASP A O 1
ATOM 787 N N . VAL A 1 98 ? -6.609 8.657 -9.553 1.00 84.75 98 VAL A N 1
ATOM 788 C CA . VAL A 1 98 ? -7.136 9.394 -8.396 1.00 84.75 98 VAL A CA 1
ATOM 789 C C . VAL A 1 98 ? -7.010 10.910 -8.581 1.00 84.75 98 VAL A C 1
ATOM 791 O O . VAL A 1 98 ? -7.960 11.656 -8.325 1.00 84.75 98 VAL A O 1
ATOM 794 N N . LYS A 1 99 ? -5.869 11.379 -9.096 1.00 86.69 99 LYS A N 1
ATOM 795 C CA . LYS A 1 99 ? -5.644 12.799 -9.398 1.00 86.69 99 LYS A CA 1
ATOM 796 C C . LYS A 1 99 ? -6.573 13.326 -10.493 1.00 86.69 99 LYS A C 1
ATOM 798 O O . LYS A 1 99 ? -7.024 14.465 -10.428 1.00 86.69 99 LYS A O 1
ATOM 803 N N . SER A 1 100 ? -6.847 12.519 -11.517 1.00 81.75 100 SER A N 1
ATOM 804 C CA . SER A 1 100 ? -7.610 12.943 -12.698 1.00 81.75 100 SER A CA 1
ATOM 805 C C . SER A 1 100 ? -9.117 12.666 -12.623 1.00 81.75 100 SER A C 1
ATOM 807 O O . SER A 1 100 ? -9.821 12.921 -13.597 1.00 81.75 100 SER A O 1
ATOM 809 N N . SER A 1 101 ? -9.633 12.188 -11.481 1.00 76.38 101 SER A N 1
ATOM 810 C CA . SER A 1 101 ? -11.007 11.655 -11.331 1.00 76.38 101 SER A CA 1
ATOM 811 C C . SER A 1 101 ? -11.351 10.542 -12.324 1.00 76.38 101 SER A C 1
ATOM 813 O O . SER A 1 101 ? -12.526 10.313 -12.615 1.00 76.38 101 SER A O 1
ATOM 815 N N . ARG A 1 102 ? -10.353 9.883 -12.913 1.00 69.62 102 ARG A N 1
ATOM 816 C CA . ARG A 1 102 ? -10.612 8.792 -13.8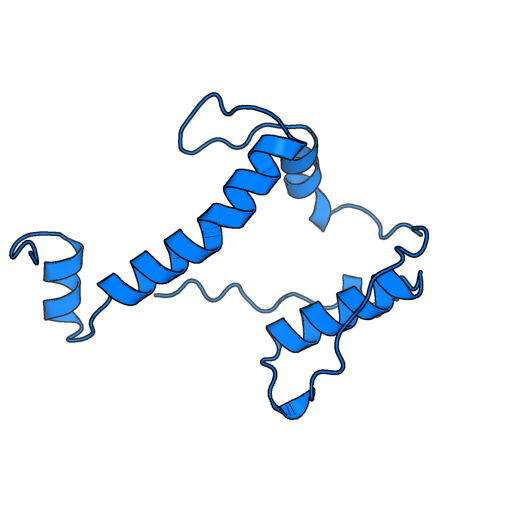47 1.00 69.62 102 ARG A CA 1
ATOM 817 C C . ARG A 1 102 ? -10.738 7.517 -13.039 1.00 69.62 102 ARG A C 1
ATOM 819 O O . ARG A 1 102 ? -9.912 7.229 -12.184 1.00 69.62 102 ARG A O 1
ATOM 826 N N . SER A 1 103 ? -11.795 6.765 -13.305 1.00 66.00 103 SER A N 1
ATOM 827 C CA . SER A 1 103 ? -11.959 5.420 -12.775 1.00 66.00 103 SER A CA 1
ATOM 828 C C . SER A 1 103 ? -12.061 4.459 -13.955 1.00 66.00 103 SER A C 1
ATOM 830 O O . SER A 1 103 ? -13.163 4.073 -14.339 1.00 66.00 103 SER A O 1
ATOM 832 N N . PRO A 1 104 ? -10.939 4.177 -14.643 1.00 64.44 104 PRO A N 1
ATOM 833 C CA . PRO A 1 104 ? -10.977 3.280 -15.784 1.00 64.44 104 PRO A CA 1
ATOM 834 C C . PRO A 1 104 ? -11.324 1.869 -15.308 1.00 64.44 104 PRO A C 1
ATOM 836 O O . PRO A 1 104 ? -10.690 1.339 -14.394 1.00 64.44 104 PRO A O 1
ATOM 839 N N . GLU A 1 105 ? -12.303 1.244 -15.963 1.00 60.31 105 GLU A N 1
ATOM 840 C CA . GLU A 1 105 ? -12.695 -0.146 -15.689 1.00 60.31 105 GLU A CA 1
ATOM 841 C C . GLU A 1 105 ? -11.509 -1.118 -15.848 1.00 60.31 105 GLU A C 1
ATOM 843 O O . GLU A 1 105 ? -11.472 -2.165 -15.212 1.00 60.31 105 GLU A O 1
ATOM 848 N N . ASP A 1 106 ? -10.487 -0.749 -16.629 1.00 63.78 106 ASP A N 1
ATOM 849 C CA . ASP A 1 106 ? -9.263 -1.541 -16.804 1.00 63.78 106 ASP A CA 1
ATOM 850 C C . ASP A 1 106 ? -8.477 -1.751 -15.496 1.00 63.78 106 ASP A C 1
ATOM 852 O O . ASP A 1 106 ? -7.864 -2.801 -15.319 1.00 63.78 106 ASP A O 1
ATOM 856 N N . LEU A 1 107 ? -8.503 -0.804 -14.546 1.00 63.59 107 LEU A N 1
ATOM 857 C CA . LEU A 1 107 ? -7.798 -0.983 -13.269 1.00 63.59 107 LEU A CA 1
ATOM 858 C C . LEU A 1 107 ? -8.534 -1.920 -12.310 1.00 63.59 107 LEU A C 1
ATOM 860 O O . LEU A 1 107 ? -7.878 -2.605 -11.532 1.00 63.59 107 LEU A O 1
ATOM 864 N N . SER A 1 108 ? -9.867 -1.980 -12.355 1.00 63.50 108 SER A N 1
ATOM 865 C CA . SER A 1 108 ? -10.633 -2.872 -11.473 1.00 63.50 108 SER A CA 1
ATOM 866 C C . SER A 1 108 ? -10.597 -4.329 -11.921 1.00 63.50 108 SER A C 1
ATOM 868 O O . SER A 1 108 ? -10.752 -5.226 -11.097 1.00 63.50 108 SER A O 1
ATOM 870 N N . VAL A 1 109 ? -10.357 -4.566 -13.214 1.00 66.38 109 VAL A N 1
ATOM 871 C CA . VAL A 1 109 ? -10.163 -5.903 -13.795 1.00 66.38 109 VAL A CA 1
ATOM 872 C C . VAL A 1 109 ? -8.704 -6.359 -13.687 1.00 66.38 109 VAL A C 1
ATOM 874 O O . VAL A 1 109 ? -8.410 -7.552 -13.791 1.00 66.38 109 VAL A O 1
ATOM 877 N N . ARG A 1 110 ? -7.765 -5.431 -13.460 1.00 68.31 110 ARG A N 1
ATOM 878 C CA . ARG A 1 110 ? -6.345 -5.750 -13.333 1.00 68.31 110 ARG A CA 1
ATOM 879 C C . ARG A 1 110 ? -6.116 -6.498 -12.023 1.00 68.31 110 ARG A C 1
ATOM 881 O O . ARG A 1 110 ? -6.062 -5.898 -10.954 1.00 68.31 110 ARG A O 1
ATOM 888 N N . GLU A 1 111 ? -5.964 -7.818 -12.107 1.00 60.41 111 GLU A N 1
ATOM 889 C CA . GLU A 1 111 ? -5.632 -8.614 -10.929 1.00 60.41 111 GLU A CA 1
ATOM 890 C C . GLU A 1 111 ? -4.302 -8.110 -10.343 1.00 60.41 111 GLU A C 1
ATOM 892 O O . GLU A 1 111 ? -3.274 -8.137 -11.041 1.00 60.41 111 GLU A O 1
ATOM 897 N N . PRO A 1 112 ? -4.280 -7.657 -9.072 1.00 57.66 112 PRO A N 1
ATOM 898 C CA . PRO A 1 112 ? -3.020 -7.508 -8.377 1.00 57.66 112 PRO A CA 1
ATOM 899 C C . PRO A 1 112 ? -2.349 -8.874 -8.450 1.00 57.66 112 PRO A C 1
ATOM 901 O O . PRO A 1 112 ? -2.971 -9.895 -8.143 1.00 57.66 112 PRO A O 1
ATOM 904 N N . ARG A 1 113 ? -1.101 -8.917 -8.931 1.00 56.41 113 ARG A N 1
ATOM 905 C CA . ARG A 1 113 ? -0.363 -10.180 -9.008 1.00 56.41 113 ARG A CA 1
ATOM 906 C C . ARG A 1 113 ? -0.464 -10.899 -7.672 1.00 56.41 113 ARG A C 1
ATOM 908 O O . ARG A 1 113 ? -0.502 -10.256 -6.624 1.00 56.41 113 ARG A O 1
ATOM 915 N N . GLN A 1 114 ? -0.458 -12.230 -7.742 1.00 50.69 114 GLN A N 1
ATOM 916 C CA . GLN A 1 114 ? -0.411 -13.105 -6.578 1.00 50.69 114 GLN A CA 1
ATOM 917 C C . GLN A 1 114 ? 0.522 -12.493 -5.532 1.00 50.69 114 GLN A C 1
ATOM 919 O O . GLN A 1 114 ? 1.694 -12.252 -5.838 1.00 50.69 114 GLN A O 1
ATOM 924 N N . ILE A 1 115 ? -0.019 -12.189 -4.345 1.00 47.56 115 ILE A N 1
ATOM 925 C CA . ILE A 1 115 ? 0.769 -11.687 -3.222 1.00 47.56 115 ILE A CA 1
ATOM 926 C C . ILE A 1 115 ? 1.948 -12.640 -3.103 1.00 47.56 115 ILE A C 1
ATOM 928 O O . ILE A 1 115 ? 1.770 -13.829 -2.822 1.00 47.56 115 ILE A O 1
ATOM 932 N N . SER A 1 116 ? 3.149 -12.138 -3.392 1.00 43.44 116 SER A N 1
ATOM 933 C CA . SER A 1 116 ? 4.364 -12.884 -3.124 1.00 43.44 116 SER A CA 1
ATOM 934 C C . SER A 1 116 ? 4.441 -12.982 -1.612 1.00 43.44 116 SER A C 1
ATOM 936 O O . SER A 1 116 ? 5.006 -12.111 -0.956 1.00 43.44 116 SER A O 1
ATOM 938 N N . HIS A 1 117 ? 3.836 -14.027 -1.050 1.00 37.16 117 HIS A N 1
ATOM 939 C CA . HIS A 1 117 ? 4.173 -14.475 0.281 1.00 37.16 117 HIS A CA 1
ATOM 940 C C . HIS A 1 117 ? 5.664 -14.770 0.221 1.00 37.16 117 HIS A C 1
ATOM 942 O O . HIS A 1 117 ? 6.084 -15.756 -0.387 1.00 37.16 117 HIS A O 1
ATOM 948 N N . SER A 1 118 ? 6.460 -13.842 0.752 1.00 37.66 118 SER A N 1
ATOM 949 C CA . SER A 1 118 ? 7.874 -14.055 1.010 1.00 37.66 118 SER A CA 1
ATOM 950 C C . SER A 1 118 ? 7.981 -15.415 1.696 1.00 37.66 118 SER A C 1
ATOM 952 O O . SER A 1 118 ? 7.420 -15.592 2.779 1.00 37.66 118 SER A O 1
ATOM 954 N N . ARG A 1 119 ? 8.564 -16.389 0.989 1.00 38.31 119 ARG A N 1
ATOM 955 C CA . ARG A 1 119 ? 8.782 -17.740 1.509 1.00 38.31 119 ARG A CA 1
ATOM 956 C C . ARG A 1 119 ? 9.706 -17.704 2.718 1.00 38.31 119 ARG A C 1
ATOM 958 O O . ARG A 1 119 ? 10.652 -16.883 2.700 1.00 38.31 119 ARG A O 1
#

Sequence (119 aa):
MRWKTGVICQIEKQVKIPLQWGVCLSHYNELPFRHLLINLDGEKTGPKSFSGPIVTLLSKCEKLPVVNFKSVECEISEIERKILSKDQQYLLDISYDVKSSRSPEDLSVREPRQISHSR

Secondary structure (DSSP, 8-state):
---TTSHHHHHHHHH-S--HHHHHHHHHHHHHHHHHHHHHH---SSSS---SHHHHHHTTGGGSPP---PPP--------GGGS-HHHHHHHHHHHHHHHT---HHHHHSPPP------

Foldseek 3Di:
DDDCPDPQNVVCVVVVHNCVVVVVVVVVVVVVVVVVLCVVAHDDPDDPDSDGPVVVCVVCVLVDDDDQDDADDDDDDDDDLVVDDPVRNLVSVVNVCSNVSHDDPVNSPPDPPDPPPPD

Radius of gyration: 19.01 Å; chains: 1; bounding box: 42×42×38 Å

Organism: Araneus ventricosus (NCBI:txid182803)

pLDDT: mean 76.29, std 12.02, range [37.16, 92.0]